Protein AF-A0A924MEI7-F1 (afdb_monomer)

Sequence (79 aa):
MKFNEKSFDEKYTIFTPKIKKYNGKAFELKGYLIPIEHGKKHGGFLLSALPLNQCGFCCQNGIPLLVLVKMDWPIDLSL

Mean predicted aligned error: 10.28 Å

Structure (mmCIF, N/CA/C/O backbone):
data_AF-A0A924MEI7-F1
#
_entry.id   AF-A0A924MEI7-F1
#
loop_
_atom_site.group_PDB
_atom_site.id
_atom_site.type_symbol
_atom_site.label_atom_id
_atom_site.label_alt_id
_atom_site.label_comp_id
_atom_site.label_asym_id
_atom_site.label_entity_id
_atom_site.label_seq_id
_atom_site.pdbx_PDB_ins_code
_atom_site.Cartn_x
_atom_site.Cartn_y
_atom_site.Cartn_z
_atom_site.occupancy
_atom_site.B_iso_or_equiv
_atom_site.auth_seq_id
_atom_site.auth_comp_id
_atom_site.auth_asym_id
_atom_site.auth_atom_id
_atom_site.pdbx_PDB_model_num
ATOM 1 N N . MET A 1 1 ? 30.852 -11.392 30.018 1.00 36.25 1 MET A N 1
ATOM 2 C CA . MET A 1 1 ? 30.344 -10.004 29.972 1.00 36.25 1 MET A CA 1
ATOM 3 C C . MET A 1 1 ? 29.090 -10.004 29.119 1.00 36.25 1 MET A C 1
ATOM 5 O O . MET A 1 1 ? 29.171 -10.377 27.959 1.00 36.25 1 MET A O 1
ATOM 9 N N . LYS A 1 2 ? 27.925 -9.717 29.710 1.00 43.03 2 LYS A N 1
ATOM 10 C CA . LYS A 1 2 ? 26.678 -9.546 28.958 1.00 43.03 2 LYS A CA 1
ATOM 11 C C . LYS A 1 2 ? 26.554 -8.068 28.613 1.00 43.03 2 LYS A C 1
ATOM 13 O O . LYS A 1 2 ? 26.341 -7.271 29.518 1.00 43.03 2 LYS A O 1
ATOM 18 N N . PHE A 1 3 ? 26.656 -7.733 27.336 1.00 44.69 3 PHE A N 1
AT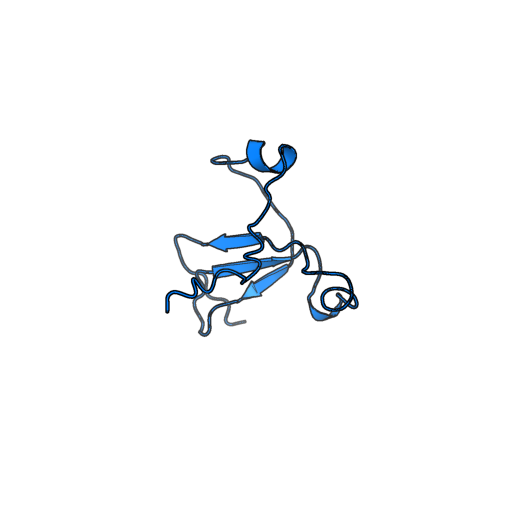OM 19 C CA . PHE A 1 3 ? 26.124 -6.480 26.821 1.00 44.69 3 PHE A CA 1
ATOM 20 C C . PHE A 1 3 ? 25.004 -6.842 25.853 1.00 44.69 3 PHE A C 1
ATOM 22 O O . PHE A 1 3 ? 25.217 -7.404 24.787 1.00 44.69 3 PHE A O 1
ATOM 29 N N . ASN A 1 4 ? 23.789 -6.638 26.352 1.00 48.78 4 ASN A N 1
ATOM 30 C CA . ASN A 1 4 ? 22.544 -6.677 25.610 1.00 48.78 4 ASN A CA 1
ATOM 31 C C . ASN A 1 4 ? 22.558 -5.482 24.650 1.00 48.78 4 ASN A C 1
ATOM 33 O O . ASN A 1 4 ? 22.384 -4.344 25.084 1.00 48.78 4 ASN A O 1
ATOM 37 N N . GLU A 1 5 ? 22.828 -5.739 23.376 1.00 51.69 5 GLU A N 1
ATOM 38 C CA . GLU A 1 5 ? 22.832 -4.737 22.313 1.00 51.69 5 GLU A CA 1
ATOM 39 C C . GLU A 1 5 ? 21.384 -4.423 21.909 1.00 51.69 5 GLU A C 1
ATOM 41 O O . GLU A 1 5 ? 20.853 -4.904 20.913 1.00 51.69 5 GLU A O 1
ATOM 46 N N . LYS A 1 6 ? 20.701 -3.638 22.747 1.00 52.59 6 LYS A N 1
ATOM 47 C CA . LYS A 1 6 ? 19.454 -2.964 22.382 1.00 52.59 6 LYS A CA 1
ATOM 48 C C . LYS A 1 6 ? 19.722 -1.474 22.232 1.00 52.59 6 LYS A C 1
ATOM 50 O O . LYS A 1 6 ? 19.617 -0.739 23.208 1.00 52.59 6 LYS A O 1
ATOM 55 N N . SER A 1 7 ? 19.996 -1.030 21.010 1.00 45.34 7 SER A N 1
ATOM 56 C CA . SER A 1 7 ? 19.656 0.336 20.588 1.00 45.34 7 SER A CA 1
ATOM 57 C C . SER A 1 7 ? 19.629 0.470 19.062 1.00 45.34 7 SER A C 1
ATOM 59 O O . SER A 1 7 ? 20.281 1.340 18.490 1.00 45.34 7 SER A O 1
ATOM 61 N N . PHE A 1 8 ? 18.871 -0.385 18.378 1.00 45.69 8 PHE A N 1
ATOM 62 C CA . PHE A 1 8 ? 18.238 0.078 17.148 1.00 45.69 8 PHE A CA 1
ATOM 63 C C . PHE A 1 8 ? 16.917 0.703 17.592 1.00 45.69 8 PHE A C 1
ATOM 65 O O . PHE A 1 8 ? 16.078 0.016 18.173 1.00 45.69 8 PHE A O 1
ATOM 72 N N . ASP A 1 9 ? 16.785 2.019 17.434 1.00 53.53 9 ASP A N 1
ATOM 73 C CA . ASP A 1 9 ? 15.530 2.755 17.604 1.00 53.53 9 ASP A CA 1
ATOM 74 C C . ASP A 1 9 ? 14.552 2.222 16.546 1.00 53.53 9 ASP A C 1
ATOM 76 O O . ASP A 1 9 ? 14.463 2.727 15.427 1.00 53.53 9 ASP A O 1
ATOM 80 N N . GLU A 1 10 ? 13.924 1.083 16.843 1.00 54.03 10 GLU A N 1
ATOM 81 C CA . GLU A 1 10 ? 12.997 0.401 15.952 1.00 54.03 10 GLU A CA 1
ATOM 82 C C . GLU A 1 10 ? 11.738 1.270 15.892 1.00 54.03 10 GLU A C 1
ATOM 84 O O . GLU A 1 10 ? 10.839 1.182 16.729 1.00 54.03 10 GLU A O 1
ATOM 89 N N . LYS A 1 11 ? 11.726 2.219 14.950 1.00 61.56 11 LYS A N 1
ATOM 90 C CA . LYS A 1 11 ? 10.608 3.137 14.726 1.00 61.56 11 LYS A CA 1
ATOM 91 C C . LYS A 1 11 ? 9.405 2.348 14.226 1.00 61.56 1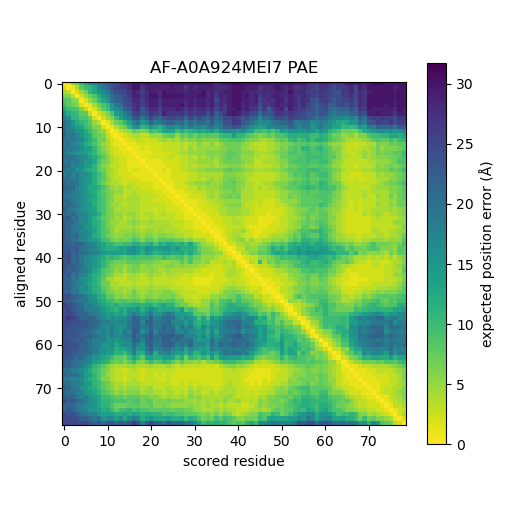1 LYS A C 1
ATOM 93 O O . LYS A 1 11 ? 9.180 2.214 13.025 1.00 61.56 11 LYS A O 1
ATOM 98 N N . TYR A 1 12 ? 8.624 1.820 15.160 1.00 68.12 12 TYR A N 1
ATOM 99 C CA . TYR A 1 12 ? 7.352 1.182 14.861 1.00 68.12 12 TYR A CA 1
ATOM 100 C C . TYR A 1 12 ? 6.382 2.180 14.225 1.00 68.12 12 TYR A C 1
ATO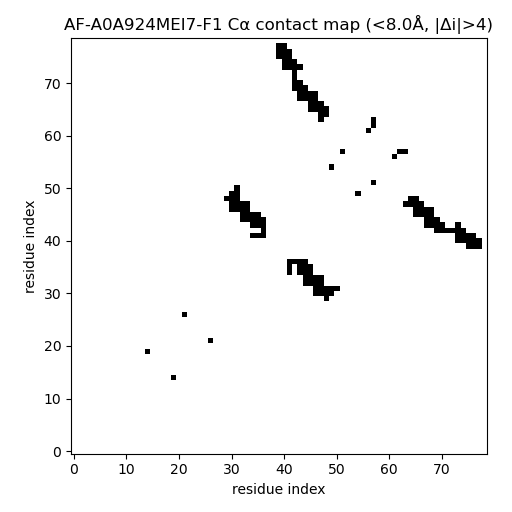M 102 O O . TYR A 1 12 ? 6.311 3.351 14.606 1.00 68.12 12 TYR A O 1
ATOM 110 N N . THR A 1 13 ? 5.582 1.705 13.270 1.00 73.00 13 THR A N 1
ATOM 111 C CA . THR A 1 13 ? 4.501 2.498 12.682 1.00 73.00 13 THR A CA 1
ATOM 112 C C . THR A 1 13 ? 3.454 2.830 13.746 1.00 73.00 13 THR A C 1
ATOM 114 O O . THR A 1 13 ? 2.778 1.947 14.275 1.00 73.00 13 THR A O 1
ATOM 117 N N . ILE A 1 14 ? 3.281 4.119 14.049 1.00 82.38 14 ILE A N 1
ATOM 118 C CA . ILE A 1 14 ? 2.260 4.580 14.995 1.00 82.38 14 ILE A CA 1
ATOM 119 C C . ILE A 1 14 ? 0.950 4.833 14.243 1.00 82.38 14 ILE A C 1
ATOM 121 O O . ILE A 1 14 ? 0.795 5.824 13.529 1.00 82.38 14 ILE A O 1
ATOM 125 N N . PHE A 1 15 ? -0.035 3.953 14.435 1.00 85.44 15 PHE A N 1
ATOM 126 C CA . PHE A 1 15 ? -1.373 4.125 13.865 1.00 85.44 15 PHE A CA 1
ATOM 127 C C . PHE A 1 15 ? -2.233 5.053 14.730 1.00 85.44 15 PHE A C 1
ATOM 129 O O . PHE A 1 15 ? -2.589 4.722 15.866 1.00 85.44 15 PHE A O 1
ATOM 136 N N . THR A 1 16 ? -2.624 6.205 14.182 1.00 87.94 16 THR A N 1
ATOM 137 C CA . THR A 1 16 ? -3.528 7.142 14.869 1.00 87.94 16 THR A CA 1
ATOM 138 C C . THR A 1 16 ? -4.957 6.580 14.977 1.00 87.94 16 THR A C 1
ATOM 140 O O . THR A 1 16 ? -5.357 5.741 14.160 1.00 87.94 16 THR A O 1
ATOM 143 N N . PRO A 1 17 ? -5.790 7.062 15.924 1.00 90.88 17 PRO A N 1
ATOM 144 C CA . PRO A 1 17 ? -7.195 6.645 16.034 1.00 90.88 17 PRO A CA 1
ATOM 145 C C . PRO A 1 17 ? -7.994 6.821 14.732 1.00 90.88 17 PRO A C 1
ATOM 147 O O . PRO A 1 17 ? -8.866 6.012 14.415 1.00 90.88 17 PRO A O 1
ATOM 150 N N . LYS A 1 18 ? -7.648 7.842 13.933 1.00 88.44 18 LYS A N 1
ATOM 151 C CA . LYS A 1 18 ? -8.269 8.117 12.629 1.00 88.44 18 LYS A CA 1
ATOM 152 C C . LYS A 1 18 ? -8.035 7.007 11.601 1.00 88.44 18 LYS A C 1
ATOM 154 O O . LYS A 1 18 ? -8.881 6.842 10.730 1.00 88.44 18 LYS A O 1
ATOM 159 N N . ILE A 1 19 ? -6.921 6.279 11.694 1.00 87.94 19 ILE A N 1
ATOM 160 C CA . ILE A 1 19 ? -6.579 5.171 10.787 1.00 87.94 19 ILE A CA 1
ATOM 161 C C . ILE A 1 19 ? -7.094 3.846 11.354 1.00 87.94 19 ILE A C 1
ATOM 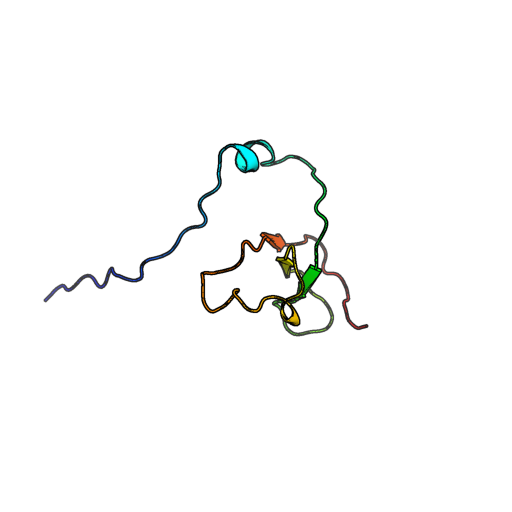163 O O . ILE A 1 19 ? -7.675 3.050 10.622 1.00 87.94 19 ILE A O 1
ATOM 167 N N . LYS A 1 20 ? -6.981 3.640 12.674 1.00 91.00 20 LYS A N 1
ATOM 168 C CA . LYS A 1 20 ? -7.439 2.411 13.348 1.00 91.00 20 LYS A CA 1
ATOM 169 C C . LYS A 1 20 ? -8.910 2.072 13.075 1.00 91.00 20 LYS A C 1
ATOM 171 O O . LYS A 1 20 ? -9.251 0.897 13.005 1.00 91.00 20 LYS A O 1
ATOM 176 N N . LYS A 1 21 ? -9.777 3.072 12.862 1.00 93.44 21 LYS A N 1
ATOM 177 C CA . LYS A 1 21 ? -11.206 2.858 12.547 1.00 93.44 21 LYS A CA 1
ATOM 178 C C . LYS A 1 21 ? -11.474 2.115 11.225 1.00 93.44 21 LYS A C 1
ATOM 180 O O . LYS A 1 21 ? -12.601 1.649 11.035 1.00 93.44 21 LYS A O 1
ATOM 185 N N . TYR A 1 22 ? -10.483 2.051 10.330 1.00 91.62 22 TYR A N 1
ATOM 186 C CA . TYR A 1 22 ? -10.550 1.354 9.040 1.00 91.62 22 TYR A CA 1
ATOM 187 C C . TYR A 1 22 ? -9.978 -0.070 9.093 1.00 91.62 22 TYR A C 1
ATOM 189 O O . TYR A 1 22 ? -10.020 -0.772 8.089 1.00 91.62 22 TYR A O 1
ATOM 197 N N . ASN A 1 23 ? -9.467 -0.525 10.244 1.00 93.06 23 ASN A N 1
ATOM 198 C CA . ASN A 1 23 ? -8.960 -1.889 10.376 1.00 93.06 23 ASN A CA 1
ATOM 199 C C . ASN A 1 23 ? -10.059 -2.917 10.048 1.00 93.06 23 ASN A C 1
ATOM 201 O O . ASN A 1 23 ? -11.151 -2.851 10.615 1.00 93.06 23 ASN A O 1
ATOM 205 N N . GLY A 1 24 ? -9.767 -3.844 9.131 1.00 93.38 24 GLY A N 1
ATOM 206 C CA . GLY A 1 24 ? -10.712 -4.867 8.667 1.00 93.38 24 GLY A CA 1
ATOM 207 C C . GLY A 1 24 ? -11.884 -4.340 7.829 1.00 93.38 24 GLY A C 1
ATOM 208 O O . GLY A 1 24 ? -12.836 -5.080 7.596 1.00 93.38 24 GLY A O 1
ATOM 209 N N . LYS A 1 25 ? -11.854 -3.075 7.392 1.00 94.06 25 LYS A N 1
ATOM 210 C CA . LYS A 1 25 ? -12.888 -2.484 6.533 1.00 94.06 25 LYS A CA 1
ATOM 211 C C . LYS A 1 25 ? -12.326 -2.197 5.152 1.00 94.06 25 LYS A C 1
ATOM 213 O O . LYS A 1 25 ? -11.170 -1.809 5.028 1.00 94.06 25 LYS A O 1
ATOM 218 N N . ALA A 1 26 ? -13.166 -2.325 4.130 1.00 91.06 26 ALA A N 1
ATOM 219 C CA . ALA A 1 26 ? -12.831 -1.836 2.801 1.00 91.06 26 ALA A CA 1
ATOM 220 C C . ALA A 1 26 ? -12.767 -0.301 2.811 1.00 91.06 26 ALA A C 1
ATOM 222 O O . ALA A 1 26 ? -13.621 0.367 3.402 1.00 91.06 26 ALA A O 1
ATOM 223 N N . PHE A 1 27 ? -11.744 0.253 2.169 1.00 90.56 27 PHE A N 1
ATOM 224 C CA . PHE A 1 27 ? -11.592 1.683 1.940 1.00 90.56 27 PHE A CA 1
ATOM 225 C C . PHE A 1 27 ? -10.796 1.908 0.658 1.00 90.56 27 PHE A C 1
ATOM 227 O O . PHE A 1 27 ? -10.051 1.036 0.215 1.00 90.56 27 PHE A O 1
ATOM 234 N N . GLU A 1 28 ? -10.952 3.089 0.076 1.00 91.06 28 GLU A N 1
ATOM 235 C CA . GLU A 1 28 ? -10.258 3.472 -1.146 1.00 91.06 28 GLU A CA 1
ATOM 236 C C . GLU A 1 28 ? -9.177 4.507 -0.834 1.00 91.06 28 GLU A C 1
ATOM 238 O O . GLU A 1 28 ? -9.391 5.439 -0.054 1.00 91.06 28 GLU A O 1
ATOM 243 N N . LEU A 1 29 ? -8.015 4.354 -1.468 1.00 88.94 29 LEU A N 1
ATOM 244 C CA . LEU A 1 29 ? -6.932 5.331 -1.446 1.00 88.94 29 LEU A CA 1
ATOM 245 C C . LEU A 1 29 ? -6.498 5.650 -2.871 1.00 88.94 29 LEU A C 1
ATOM 247 O O . LEU A 1 29 ? -6.455 4.776 -3.732 1.00 88.94 29 LEU A O 1
ATOM 251 N N . LYS A 1 30 ? -6.124 6.909 -3.095 1.00 90.31 30 LYS A N 1
ATOM 252 C CA . LYS A 1 30 ? -5.511 7.373 -4.340 1.00 90.31 30 LYS A CA 1
ATOM 253 C C . LYS A 1 30 ? -4.072 7.773 -4.060 1.00 90.31 30 LYS A C 1
ATOM 255 O O . LYS A 1 30 ? -3.800 8.419 -3.050 1.00 90.31 30 LYS A O 1
ATOM 260 N N . GLY A 1 31 ? -3.167 7.395 -4.952 1.00 88.88 31 GLY A N 1
ATOM 261 C CA . GLY A 1 31 ? -1.749 7.683 -4.807 1.00 88.88 31 GLY A CA 1
ATOM 262 C C . GLY A 1 31 ? -0.924 7.081 -5.934 1.00 88.88 31 GLY A C 1
ATOM 26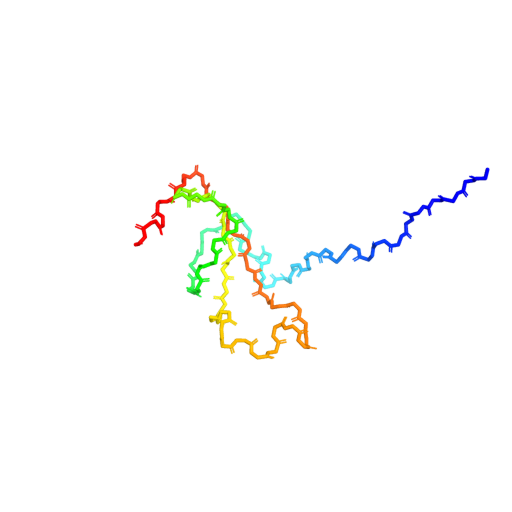3 O O . GLY A 1 31 ? -1.460 6.592 -6.927 1.00 88.88 31 GLY A O 1
ATOM 264 N N . TYR A 1 32 ? 0.387 7.115 -5.745 1.00 87.12 32 TYR A N 1
ATOM 265 C CA . TYR A 1 32 ? 1.386 6.592 -6.664 1.00 87.12 32 TYR A CA 1
ATOM 266 C C . TYR A 1 32 ? 1.928 5.274 -6.118 1.00 87.12 32 TYR A C 1
ATOM 268 O O . TYR A 1 32 ? 2.350 5.215 -4.960 1.00 87.12 32 TYR A O 1
ATOM 276 N N . LEU A 1 33 ? 1.903 4.228 -6.943 1.00 87.69 33 LEU A N 1
ATOM 277 C CA . LEU A 1 33 ? 2.450 2.919 -6.601 1.00 87.69 33 LEU A CA 1
ATOM 278 C C . LEU A 1 33 ? 3.959 2.897 -6.840 1.00 87.69 33 LEU A C 1
ATOM 280 O O . LEU A 1 33 ? 4.437 3.248 -7.916 1.00 87.69 33 LEU A O 1
ATOM 284 N N . ILE A 1 34 ? 4.693 2.452 -5.828 1.00 86.31 34 ILE A N 1
ATOM 285 C CA . ILE A 1 34 ? 6.134 2.239 -5.869 1.00 86.31 34 ILE A CA 1
ATOM 286 C C . ILE A 1 34 ? 6.362 0.732 -5.694 1.00 86.31 34 ILE A C 1
ATOM 288 O O . ILE A 1 34 ? 6.077 0.204 -4.612 1.00 86.31 34 ILE A O 1
ATOM 292 N N . PRO A 1 35 ? 6.841 0.018 -6.727 1.00 86.12 35 PRO A N 1
ATOM 293 C CA . PRO A 1 35 ? 7.179 -1.393 -6.596 1.00 86.12 35 PRO A CA 1
ATOM 294 C C . PRO A 1 35 ? 8.383 -1.554 -5.660 1.00 86.12 35 PRO A C 1
ATOM 296 O O . PRO A 1 35 ? 9.368 -0.827 -5.774 1.00 86.12 35 PRO A O 1
ATOM 299 N N . ILE A 1 36 ? 8.295 -2.505 -4.729 1.00 86.19 36 ILE A N 1
ATOM 300 C CA . ILE A 1 36 ? 9.390 -2.842 -3.793 1.00 86.19 36 ILE A CA 1
ATOM 301 C C . ILE A 1 36 ? 10.015 -4.210 -4.072 1.00 86.19 36 ILE A C 1
ATOM 303 O O . ILE A 1 36 ? 11.025 -4.570 -3.478 1.00 86.19 36 ILE A O 1
ATOM 307 N N . GLU A 1 37 ? 9.404 -4.971 -4.973 1.00 84.12 37 GLU A N 1
ATOM 308 C CA . GLU A 1 37 ? 9.869 -6.280 -5.414 1.00 84.12 37 GLU A CA 1
ATOM 309 C C . GLU A 1 37 ? 10.491 -6.160 -6.806 1.00 84.12 37 GLU A C 1
ATOM 311 O O . GLU A 1 37 ? 10.028 -5.376 -7.636 1.00 84.12 37 GLU A O 1
ATOM 316 N N . HIS A 1 38 ? 11.521 -6.959 -7.075 1.00 72.75 38 HIS A N 1
ATOM 317 C CA . HIS A 1 38 ? 12.115 -7.077 -8.404 1.00 72.75 38 HIS A CA 1
ATOM 318 C C . HIS A 1 38 ? 11.368 -8.140 -9.220 1.00 72.75 38 HIS A C 1
ATOM 320 O O . HIS A 1 38 ? 11.082 -9.221 -8.710 1.00 72.75 38 HIS A O 1
ATOM 326 N N . GLY A 1 39 ? 11.098 -7.871 -10.497 1.00 75.75 39 GLY A N 1
ATOM 327 C CA . GLY A 1 39 ? 10.412 -8.807 -11.391 1.00 75.75 39 GLY A CA 1
ATOM 328 C C . GLY A 1 39 ? 9.304 -8.129 -12.188 1.00 75.75 39 GLY A C 1
ATOM 329 O O . GLY A 1 39 ? 9.228 -6.909 -12.211 1.00 75.75 39 GLY A O 1
ATOM 330 N N . LYS A 1 40 ? 8.479 -8.930 -12.873 1.00 74.81 40 LYS A N 1
ATOM 331 C CA . LYS A 1 40 ? 7.302 -8.444 -13.620 1.00 74.81 40 LYS A CA 1
ATOM 332 C C . LYS A 1 40 ? 6.018 -8.489 -12.793 1.00 74.81 40 LYS A C 1
ATOM 334 O O . LYS A 1 40 ? 5.155 -7.631 -12.928 1.00 74.81 40 LYS A O 1
ATOM 339 N N . LYS A 1 41 ? 5.895 -9.512 -11.942 1.00 81.31 41 LYS A N 1
ATOM 340 C CA . LYS A 1 41 ? 4.757 -9.704 -11.042 1.00 81.31 41 LYS A CA 1
ATOM 341 C C . LYS A 1 41 ? 5.122 -9.196 -9.661 1.00 81.31 41 LYS A C 1
ATOM 343 O O . LYS A 1 41 ? 6.120 -9.643 -9.104 1.00 81.31 41 LYS A O 1
ATOM 348 N N . HIS A 1 42 ? 4.289 -8.320 -9.123 1.00 83.50 42 HIS A N 1
ATOM 349 C CA . HIS A 1 42 ? 4.511 -7.693 -7.829 1.00 83.50 42 HIS A CA 1
ATOM 350 C C . HIS A 1 42 ? 3.306 -7.966 -6.924 1.00 83.50 42 HIS A C 1
ATOM 352 O O . HIS A 1 42 ? 2.157 -7.752 -7.321 1.00 83.50 42 HIS A O 1
ATOM 358 N N . GLY A 1 43 ? 3.564 -8.478 -5.722 1.00 86.69 43 GLY A N 1
ATOM 359 C CA . GLY A 1 43 ? 2.576 -8.650 -4.653 1.00 86.69 43 GLY A CA 1
ATOM 360 C C . GLY A 1 43 ? 2.656 -7.551 -3.591 1.00 86.69 43 GLY A C 1
ATOM 361 O O . GLY A 1 43 ? 1.692 -7.345 -2.852 1.00 86.69 43 GLY A O 1
ATOM 362 N N . GLY A 1 44 ? 3.783 -6.835 -3.527 1.00 89.69 44 GLY A N 1
ATOM 363 C CA . GLY A 1 44 ? 4.051 -5.775 -2.560 1.00 89.69 44 GLY A CA 1
ATOM 364 C C . GLY A 1 44 ? 4.354 -4.416 -3.196 1.00 89.69 44 GLY A C 1
ATOM 365 O O . GLY A 1 44 ? 5.141 -4.316 -4.141 1.00 89.69 44 GLY A O 1
ATOM 366 N N . PHE A 1 45 ? 3.782 -3.353 -2.621 1.00 90.25 45 PHE A N 1
ATOM 367 C CA . PHE A 1 45 ? 4.004 -1.964 -3.048 1.00 90.25 45 PHE A CA 1
ATOM 368 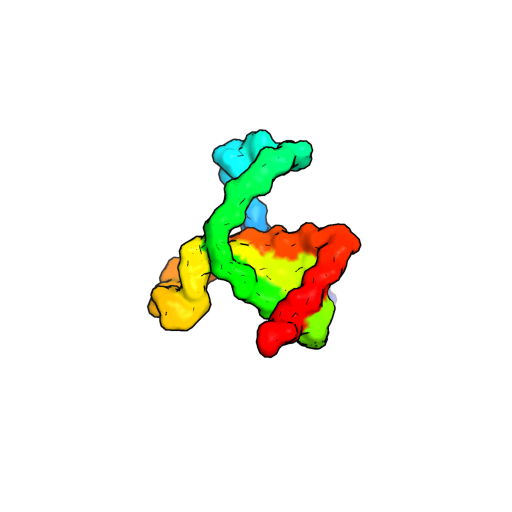C C . PHE A 1 45 ? 4.035 -1.014 -1.867 1.00 90.25 45 PHE A C 1
ATOM 370 O O . PHE A 1 45 ? 3.426 -1.259 -0.825 1.00 90.25 45 PHE A O 1
ATOM 377 N N . LEU A 1 46 ? 4.661 0.135 -2.081 1.00 88.94 46 LEU A N 1
ATOM 378 C CA . LEU A 1 46 ? 4.442 1.313 -1.258 1.00 88.94 46 LEU A CA 1
ATOM 379 C C . LEU A 1 46 ? 3.530 2.274 -2.018 1.00 88.94 46 LEU A C 1
ATOM 381 O O . LEU A 1 46 ? 3.790 2.608 -3.171 1.00 88.94 46 LEU A O 1
ATOM 385 N N . LEU A 1 47 ? 2.458 2.720 -1.373 1.00 89.94 47 LEU A N 1
ATOM 386 C CA . LEU A 1 47 ? 1.575 3.755 -1.891 1.00 89.94 47 LEU A CA 1
ATOM 387 C C . LEU A 1 47 ? 1.973 5.100 -1.279 1.00 89.94 47 LEU A C 1
ATOM 389 O O . LEU A 1 47 ? 1.982 5.257 -0.055 1.00 89.94 47 LEU A O 1
ATOM 393 N N . SER A 1 48 ? 2.286 6.064 -2.142 1.00 87.00 48 SER A N 1
ATOM 394 C CA . SER A 1 48 ? 2.647 7.430 -1.764 1.00 87.00 48 SER A CA 1
ATOM 395 C C . SER A 1 48 ? 1.574 8.431 -2.185 1.00 87.00 48 SER A C 1
ATOM 397 O O . SER A 1 48 ? 0.954 8.284 -3.238 1.00 87.00 48 SER A O 1
ATOM 399 N N . ALA A 1 49 ? 1.390 9.495 -1.402 1.00 84.50 49 ALA A N 1
ATOM 400 C CA . ALA A 1 49 ? 0.546 10.625 -1.792 1.00 84.50 49 ALA A CA 1
ATOM 401 C C . ALA A 1 49 ? 1.170 11.472 -2.922 1.00 84.50 49 ALA A C 1
ATOM 403 O O . ALA A 1 49 ? 0.443 12.133 -3.661 1.00 84.50 49 ALA A O 1
ATOM 404 N N . LEU A 1 50 ? 2.502 11.444 -3.065 1.00 79.88 50 LEU A N 1
ATOM 405 C CA . LEU A 1 50 ? 3.259 12.209 -4.063 1.00 79.88 50 LEU A CA 1
ATOM 406 C C . LEU A 1 50 ? 4.272 11.326 -4.814 1.00 79.88 50 LEU A C 1
ATOM 408 O O . LEU A 1 50 ? 4.787 10.363 -4.236 1.00 79.88 50 LEU A O 1
ATOM 412 N N . PRO A 1 51 ? 4.618 11.655 -6.069 1.00 75.25 51 PRO A N 1
ATOM 413 C CA . PRO A 1 51 ? 5.692 10.981 -6.792 1.00 75.25 51 PRO A CA 1
ATOM 414 C C . PRO A 1 51 ? 7.039 11.112 -6.066 1.00 75.25 51 PRO A C 1
ATOM 416 O O . PRO A 1 51 ? 7.365 12.183 -5.550 1.00 75.25 51 PRO A O 1
ATOM 419 N N . LEU A 1 52 ? 7.863 10.056 -6.073 1.00 69.88 52 LEU A N 1
ATOM 420 C CA . LEU A 1 52 ? 9.184 10.082 -5.423 1.00 69.88 52 LEU A CA 1
ATOM 421 C C . LEU A 1 52 ? 10.092 11.192 -5.974 1.00 69.88 52 LEU A C 1
ATOM 423 O O . LEU A 1 52 ? 10.784 11.858 -5.210 1.00 69.88 52 LEU A O 1
ATOM 427 N N . ASN A 1 53 ? 10.043 11.436 -7.285 1.00 65.81 53 ASN A N 1
ATOM 428 C CA . ASN A 1 53 ? 10.829 12.477 -7.956 1.00 65.81 53 ASN A CA 1
ATOM 429 C C . ASN A 1 53 ? 10.396 13.912 -7.606 1.00 65.81 53 ASN A C 1
ATOM 431 O O . ASN A 1 53 ? 11.128 14.852 -7.897 1.00 65.81 53 ASN A O 1
ATOM 435 N N . GLN A 1 54 ? 9.226 14.091 -6.990 1.00 60.41 54 GLN A N 1
ATOM 436 C CA . GLN A 1 54 ? 8.710 15.391 -6.555 1.00 60.41 54 GLN A CA 1
ATOM 437 C C . GLN A 1 54 ? 8.855 15.598 -5.048 1.00 60.41 54 GLN A C 1
ATOM 439 O O . GLN A 1 54 ? 8.495 16.653 -4.525 1.00 60.41 54 GLN A O 1
ATOM 444 N N . CYS A 1 55 ? 9.404 14.619 -4.331 1.00 61.53 55 CYS A N 1
ATOM 445 C CA . CYS A 1 55 ? 9.577 14.736 -2.901 1.00 61.53 55 CYS A CA 1
ATOM 446 C C . CYS A 1 55 ? 10.963 15.276 -2.534 1.00 61.53 55 CYS A C 1
ATOM 448 O O . CYS A 1 55 ? 11.816 14.550 -2.026 1.00 61.53 55 CYS A O 1
ATOM 450 N N . GLY A 1 56 ? 11.167 16.582 -2.732 1.00 56.94 56 GLY A N 1
ATOM 451 C CA . GLY A 1 56 ? 12.405 17.275 -2.339 1.00 56.94 56 GLY A CA 1
ATOM 452 C C . GLY A 1 56 ? 12.745 17.168 -0.843 1.00 56.94 56 GLY A C 1
ATOM 453 O O . GLY A 1 56 ? 13.892 17.366 -0.459 1.00 56.94 56 GLY A O 1
ATOM 454 N N . PHE A 1 57 ? 11.769 16.795 -0.003 1.00 55.75 57 PHE A N 1
ATOM 455 C CA . PHE A 1 57 ? 11.903 16.709 1.454 1.00 55.75 57 PHE A CA 1
ATOM 456 C C . PHE A 1 57 ? 11.856 15.286 2.030 1.00 55.75 57 PHE A C 1
ATOM 458 O O . PHE A 1 57 ? 12.139 15.129 3.218 1.00 55.75 57 PHE A O 1
ATOM 465 N N . CYS A 1 58 ? 11.558 14.251 1.231 1.00 56.03 58 CYS A N 1
ATOM 466 C CA . CYS A 1 58 ? 11.392 12.869 1.725 1.00 56.03 58 CYS A CA 1
ATOM 467 C C . CYS A 1 58 ? 12.666 12.270 2.337 1.00 56.03 58 CYS A C 1
ATOM 469 O O . CYS A 1 58 ? 12.596 11.267 3.040 1.00 56.03 58 CYS A O 1
ATOM 471 N N . CYS A 1 59 ? 13.823 12.878 2.071 1.00 53.97 59 CYS A N 1
ATOM 472 C CA . CYS A 1 59 ? 15.099 12.482 2.662 1.00 53.97 59 CYS A CA 1
ATOM 473 C C . CYS A 1 59 ? 15.672 13.533 3.627 1.00 53.97 59 CYS A C 1
ATOM 475 O O . CYS A 1 59 ? 16.542 13.192 4.420 1.00 53.97 59 CYS A O 1
ATOM 477 N N . GLN A 1 60 ? 15.204 14.788 3.585 1.00 55.28 60 GLN A N 1
ATOM 478 C CA . GLN A 1 60 ? 15.736 15.874 4.424 1.00 55.28 60 GLN A CA 1
ATOM 479 C C . GLN A 1 60 ? 14.927 16.103 5.712 1.00 55.28 60 GLN A C 1
ATOM 481 O O . GLN A 1 60 ? 15.527 16.364 6.750 1.00 55.28 60 GLN A O 1
ATOM 486 N N . ASN A 1 61 ? 13.593 15.948 5.686 1.00 55.59 61 ASN A N 1
ATOM 487 C CA . ASN A 1 61 ? 12.714 16.315 6.815 1.00 55.59 61 ASN A CA 1
ATOM 488 C C . ASN A 1 61 ? 11.907 15.142 7.403 1.00 55.59 61 ASN A C 1
ATOM 490 O O . ASN A 1 61 ? 11.009 15.354 8.218 1.00 55.59 61 ASN A O 1
ATOM 494 N N . GLY A 1 62 ? 12.227 13.906 7.019 1.00 56.12 62 GLY A N 1
ATOM 495 C CA . GLY A 1 62 ? 11.630 12.700 7.587 1.00 56.12 62 GLY A CA 1
ATOM 496 C C . GLY A 1 62 ? 11.128 11.719 6.538 1.00 56.12 62 GLY A C 1
ATOM 497 O O . GLY A 1 62 ? 10.964 12.053 5.369 1.00 56.12 62 GLY A O 1
ATOM 498 N N . ILE A 1 63 ? 10.883 10.490 6.990 1.00 58.62 63 ILE A N 1
ATOM 499 C CA . ILE A 1 63 ? 10.357 9.410 6.155 1.00 58.62 63 ILE A CA 1
ATOM 500 C C . ILE A 1 63 ? 8.944 9.815 5.700 1.00 58.62 63 ILE A C 1
ATOM 502 O O . ILE A 1 63 ? 8.111 10.119 6.562 1.00 58.62 63 ILE A O 1
ATOM 506 N N . PRO A 1 64 ? 8.640 9.835 4.389 1.00 65.50 64 PRO A N 1
ATOM 507 C CA . PRO A 1 64 ? 7.282 10.085 3.926 1.00 65.50 64 PRO A CA 1
ATOM 508 C C . PRO A 1 64 ? 6.299 9.087 4.536 1.00 65.50 64 PRO A C 1
ATOM 510 O O . PRO A 1 64 ? 6.624 7.918 4.746 1.00 65.50 64 PRO A O 1
ATOM 513 N N . LEU A 1 65 ? 5.067 9.537 4.780 1.00 73.69 65 LEU A N 1
ATOM 514 C CA . LEU A 1 65 ? 3.974 8.632 5.120 1.00 73.69 65 LEU A CA 1
ATOM 515 C C . LEU A 1 65 ? 3.669 7.760 3.897 1.00 73.69 65 LEU A C 1
ATOM 517 O O . LEU A 1 65 ? 3.000 8.197 2.962 1.00 73.69 65 LEU A O 1
ATOM 521 N N . LEU A 1 66 ? 4.192 6.538 3.916 1.00 83.94 66 LEU A N 1
ATOM 522 C CA . LEU A 1 66 ? 3.953 5.512 2.911 1.00 83.94 66 LEU A CA 1
ATOM 523 C C . LEU A 1 66 ? 3.030 4.443 3.486 1.00 83.94 66 LEU A C 1
ATOM 525 O O . LEU A 1 66 ? 3.116 4.094 4.665 1.00 83.94 66 LEU A O 1
ATOM 529 N N . VAL A 1 67 ? 2.162 3.900 2.638 1.00 89.12 67 VAL A N 1
ATOM 530 C CA . VAL A 1 67 ? 1.310 2.764 2.993 1.00 89.12 67 VAL A CA 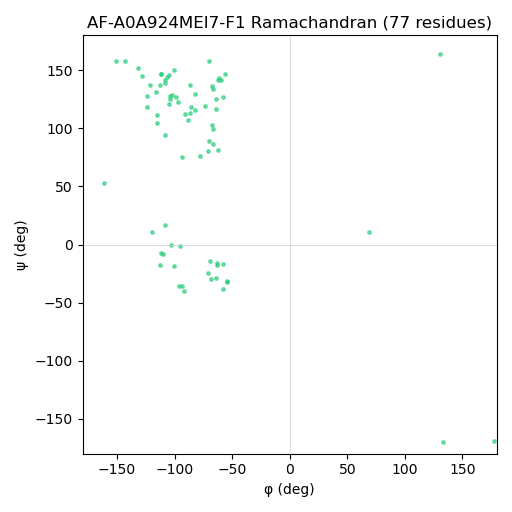1
ATOM 531 C C . VAL A 1 67 ? 1.863 1.519 2.322 1.00 89.12 67 VAL A C 1
ATOM 533 O O . VAL A 1 67 ? 1.958 1.469 1.099 1.00 89.12 67 VAL A O 1
ATOM 536 N N . LEU A 1 68 ? 2.215 0.509 3.116 1.00 89.81 68 LEU A N 1
ATOM 537 C CA . LEU A 1 68 ? 2.554 -0.807 2.587 1.00 89.81 68 LEU A CA 1
ATOM 538 C C . LEU A 1 68 ? 1.274 -1.506 2.125 1.00 89.81 68 LEU A C 1
ATOM 540 O O . LEU A 1 68 ? 0.379 -1.770 2.927 1.00 89.81 68 LEU A O 1
ATOM 544 N N . VAL A 1 69 ? 1.217 -1.823 0.839 1.00 91.31 69 VAL A N 1
ATOM 545 C CA . VAL A 1 69 ? 0.147 -2.600 0.221 1.00 91.31 69 VAL A CA 1
ATOM 546 C C . VAL A 1 69 ? 0.678 -4.003 -0.033 1.00 91.31 69 VAL A C 1
A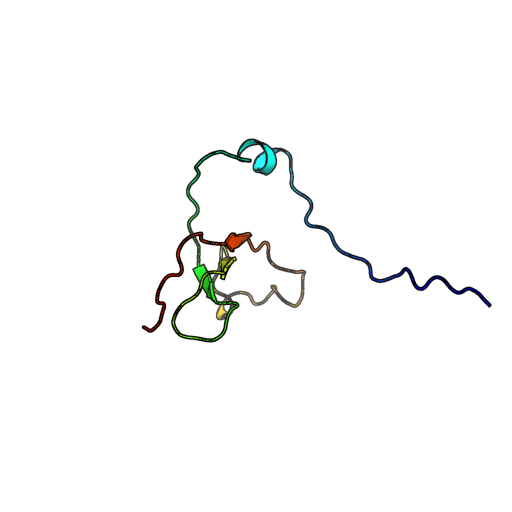TOM 548 O O . VAL A 1 69 ? 1.713 -4.170 -0.676 1.00 91.31 69 VAL A O 1
ATOM 551 N N . LYS A 1 70 ? -0.038 -5.004 0.476 1.00 90.81 70 LYS A N 1
ATOM 552 C CA . LYS A 1 70 ? 0.164 -6.415 0.145 1.00 90.81 70 LYS A CA 1
ATOM 553 C C . LYS A 1 70 ? -1.091 -6.918 -0.541 1.00 90.81 70 LYS A C 1
ATOM 555 O O . LYS A 1 70 ? -2.188 -6.675 -0.042 1.00 90.81 70 LYS A O 1
ATOM 560 N N . MET A 1 71 ? -0.924 -7.584 -1.670 1.00 89.81 71 MET A N 1
ATOM 561 C CA . MET A 1 71 ? -2.026 -8.141 -2.443 1.00 89.81 71 MET A CA 1
ATOM 562 C C . MET A 1 71 ? -2.035 -9.658 -2.320 1.00 89.81 71 MET A C 1
ATOM 564 O O . MET A 1 71 ? -0.979 -10.287 -2.360 1.00 89.81 71 MET A O 1
ATOM 568 N N . ASP A 1 72 ? -3.230 -10.239 -2.243 1.00 89.31 72 ASP A N 1
ATOM 569 C CA . ASP A 1 72 ? -3.401 -11.697 -2.272 1.00 89.31 72 ASP A CA 1
ATOM 570 C C . ASP A 1 72 ? -3.041 -12.282 -3.648 1.00 89.31 72 ASP A C 1
ATOM 572 O O . ASP A 1 72 ? -2.557 -13.408 -3.751 1.00 89.31 72 ASP A O 1
ATOM 576 N N . TRP A 1 73 ? -3.229 -11.491 -4.711 1.00 88.44 73 TRP A N 1
ATOM 577 C CA . TRP A 1 73 ? -2.939 -11.866 -6.093 1.00 88.44 73 TRP A CA 1
ATOM 578 C C . TRP A 1 73 ? -1.976 -10.852 -6.719 1.00 88.44 73 TRP A C 1
ATOM 580 O O . TRP A 1 73 ? -2.344 -9.682 -6.818 1.00 88.44 73 TRP A O 1
ATOM 590 N N . PRO A 1 74 ? -0.765 -11.260 -7.148 1.00 87.06 74 PRO A N 1
ATOM 591 C CA . PRO A 1 74 ? 0.200 -10.355 -7.769 1.00 87.06 74 PRO A CA 1
ATOM 592 C C . PRO A 1 74 ? -0.317 -9.746 -9.077 1.00 87.06 74 PRO A C 1
ATOM 594 O O . PRO A 1 74 ? -0.919 -10.450 -9.889 1.00 87.06 74 PRO A O 1
ATOM 597 N N . ILE A 1 75 ? -0.008 -8.471 -9.317 1.00 86.31 75 ILE A N 1
ATOM 598 C CA . ILE A 1 75 ? -0.298 -7.791 -10.591 1.00 86.31 75 ILE A CA 1
ATOM 599 C C . ILE A 1 75 ? 0.967 -7.720 -11.444 1.00 86.31 75 ILE A C 1
ATOM 601 O O . ILE A 1 75 ? 2.080 -7.650 -10.916 1.00 86.31 75 ILE A O 1
ATOM 605 N N . ASP A 1 76 ? 0.791 -7.728 -12.761 1.00 84.56 76 ASP A N 1
ATOM 606 C CA . ASP A 1 76 ? 1.873 -7.475 -13.706 1.00 84.56 76 ASP A CA 1
ATOM 607 C C . ASP A 1 76 ? 2.019 -5.959 -13.918 1.00 84.56 76 ASP A C 1
ATOM 609 O O . ASP A 1 76 ? 1.064 -5.306 -14.339 1.00 84.56 76 ASP A O 1
ATOM 613 N N . LEU A 1 77 ? 3.186 -5.400 -13.578 1.00 75.44 77 LEU A N 1
ATOM 614 C CA . LEU A 1 77 ? 3.517 -3.982 -13.793 1.00 75.44 77 LEU A CA 1
ATOM 615 C C . LEU A 1 77 ? 4.551 -3.775 -14.906 1.00 75.44 77 LEU A C 1
ATOM 617 O O . LEU A 1 77 ? 5.155 -2.703 -14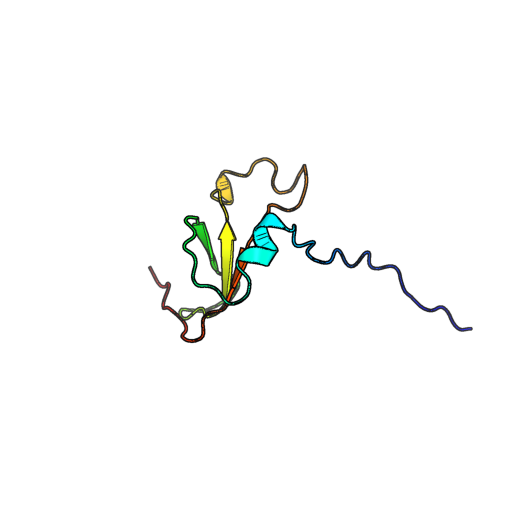.982 1.00 75.44 77 LEU A O 1
ATOM 621 N N . SER A 1 78 ? 4.775 -4.771 -15.767 1.00 66.88 78 SER A N 1
ATOM 622 C CA . SER A 1 78 ? 5.579 -4.576 -16.974 1.00 66.88 78 SER A CA 1
ATOM 623 C C . SER A 1 78 ? 4.828 -3.709 -17.995 1.00 66.88 78 SER A C 1
ATOM 625 O O . SER A 1 78 ? 4.186 -4.207 -18.915 1.00 66.88 78 SER A O 1
ATOM 627 N N . LEU A 1 79 ? 4.875 -2.393 -17.762 1.00 56.31 79 LEU A N 1
ATOM 628 C CA . LEU A 1 79 ? 4.570 -1.345 -18.740 1.00 56.31 79 LEU A CA 1
ATOM 629 C C . LEU A 1 79 ? 5.627 -1.318 -19.850 1.00 56.31 79 LEU A C 1
ATOM 631 O O . LEU A 1 79 ? 6.828 -1.468 -19.523 1.00 56.31 79 LEU A O 1
#

Foldseek 3Di:
DDDDPPDPPPPDDDDDPVRVVCVVHDDDDDFDWAAPDDDQWGQKTWGANDDPVPCPCCPPPHPGPIDIGGHPGTDGPPD

pLDDT: mean 75.83, std 16.0, range [36.25, 94.06]

Radius of gyration: 16.61 Å; Cα contacts (8 Å, |Δi|>4): 77; chains: 1; bounding box: 43×29×49 Å

Solvent-accessible surface area (backbone atoms only — not comparable to full-atom values): 5489 Å² total; per-residue (Å²): 138,89,77,84,89,80,79,77,85,76,80,70,87,82,79,49,75,87,56,58,77,47,67,98,50,93,80,89,84,82,64,40,82,40,78,78,60,88,76,50,63,38,42,44,32,37,39,22,83,60,56,77,93,72,44,88,45,47,82,77,78,45,79,66,83,61,43,82,45,77,49,98,67,61,48,77,70,76,122

Nearest PDB structures (foldseek):
  8awo-assembly1_A  TM=3.010E-01  e=8.568E+00  Thermotoga maritima

Secondary structure (DSSP, 8-state):
----------------HHHHTTTTS------EEEE-SSSSEEEEEEEESS-GGG-TTTTTS-----EEEEEEEEEE---